Protein AF-A0A8T4AKL2-F1 (afdb_monomer_lite)

Radius of gyration: 21.45 Å; chains: 1; bounding box: 33×32×68 Å

Foldseek 3Di:
DQADDDVPHHDHLQCQQCDPVSHLPDPHHDQKDWDDKDKDKDKDKDWDDPDPFKIKIKIKIWMKMKIWMAGSVRDIDIDIDTGIEWIKIWMWGWPDDDPNDTKIKIKMKTHFPWAQQTFAADPVGGGDGDDRVRTRYPPDIDIDIDMD

Sequence (148 aa):
MGGNRDGSSRVSAQDVLNGPDGSLAGTDGFLVTPLRMTMEMHMFGAMYAVNDKLTLMGMLPYVKLSMDHVTRTGANFTTKAEGVGDVRVGGMYKFYDGDGQRWHANFGLSVPTGDIDTRDTTPMGANSLLPYPMRLGSGTYDIMPGVT

Secondary structure (DSSP, 8-state):
----EETTEE--HHHHHHTTTT-TT-SSS-SEEEEEEEEEEEEEEEEEEEETTEEEEEEEEEEEEEEEEEETTS-EEEEEEEEE--EEEEEEEEEEEETTEEEEEEEEEEE--S-SS-EEEETTEEEEEPPGGG-S--SS-EE--EE-

Structure (mmCIF, N/CA/C/O backbone):
data_AF-A0A8T4AKL2-F1
#
_entry.id   AF-A0A8T4AKL2-F1
#
loop_
_atom_site.group_PDB
_atom_site.id
_atom_site.type_symbol
_atom_site.label_atom_id
_atom_site.label_alt_id
_atom_site.label_comp_id
_atom_site.label_asym_id
_atom_site.label_entity_id
_atom_site.label_seq_id
_atom_site.pdbx_PDB_ins_code
_atom_site.Cartn_x
_atom_site.Cartn_y
_atom_site.Cartn_z
_atom_site.occupancy
_atom_site.B_iso_or_equiv
_atom_site.auth_seq_id
_atom_site.auth_comp_id
_atom_site.auth_asym_id
_atom_site.auth_atom_id
_atom_site.pdbx_PDB_model_num
ATOM 1 N N . MET A 1 1 ? 9.792 -8.319 -4.218 1.00 62.72 1 MET A N 1
ATOM 2 C CA . MET A 1 1 ? 9.045 -9.169 -5.177 1.00 62.72 1 MET A CA 1
ATOM 3 C C . MET A 1 1 ? 9.713 -10.539 -5.286 1.00 62.72 1 MET A C 1
ATOM 5 O O . MET A 1 1 ? 10.917 -10.622 -5.086 1.00 62.72 1 MET A O 1
ATOM 9 N N . GLY A 1 2 ? 8.957 -11.601 -5.586 1.00 70.31 2 GLY A N 1
ATOM 10 C CA . GLY A 1 2 ? 9.458 -12.983 -5.678 1.00 70.31 2 GLY A CA 1
ATOM 11 C C . GLY A 1 2 ? 10.098 -13.377 -7.020 1.00 70.31 2 GLY A C 1
ATOM 12 O O . GLY A 1 2 ? 10.316 -14.570 -7.229 1.00 70.31 2 GLY A O 1
ATOM 13 N N . GLY A 1 3 ? 10.388 -12.407 -7.895 1.00 81.88 3 GLY A N 1
ATOM 14 C CA . GLY A 1 3 ? 10.855 -12.614 -9.274 1.00 81.88 3 GLY A CA 1
ATOM 15 C C . GLY A 1 3 ? 9.729 -12.976 -10.248 1.00 81.88 3 GLY A C 1
ATOM 16 O O . GLY A 1 3 ? 8.608 -13.255 -9.818 1.00 81.88 3 GLY A O 1
ATOM 17 N N . ASN A 1 4 ? 10.039 -12.978 -11.546 1.00 87.06 4 ASN A N 1
ATOM 18 C CA . ASN A 1 4 ? 9.107 -13.408 -12.588 1.00 87.06 4 ASN A CA 1
ATOM 19 C C . ASN A 1 4 ? 8.837 -14.908 -12.485 1.00 87.06 4 ASN A C 1
ATOM 21 O O . ASN A 1 4 ? 9.726 -15.693 -12.128 1.00 87.06 4 ASN A O 1
ATOM 25 N N . ARG A 1 5 ? 7.601 -15.306 -12.785 1.00 88.00 5 ARG A N 1
ATOM 26 C CA . ARG A 1 5 ? 7.167 -16.698 -12.708 1.00 88.00 5 ARG A CA 1
ATOM 27 C C . ARG A 1 5 ? 6.250 -17.064 -13.860 1.00 88.00 5 ARG A C 1
ATOM 29 O O . ARG A 1 5 ? 5.437 -16.242 -14.267 1.00 88.00 5 ARG A O 1
ATOM 36 N N . ASP A 1 6 ? 6.359 -18.315 -14.285 1.00 84.38 6 ASP A N 1
ATOM 37 C CA . ASP A 1 6 ? 5.357 -19.009 -15.088 1.00 84.38 6 ASP A CA 1
ATOM 38 C C . ASP A 1 6 ? 4.820 -20.190 -14.261 1.00 84.38 6 ASP A C 1
ATOM 40 O O . ASP A 1 6 ? 5.567 -21.095 -13.863 1.00 84.38 6 ASP A O 1
ATOM 44 N N . GLY A 1 7 ? 3.546 -20.114 -13.873 1.00 86.06 7 GLY A N 1
ATOM 45 C CA . GLY A 1 7 ? 2.957 -20.988 -12.858 1.00 86.06 7 GLY A CA 1
ATOM 46 C C . GLY A 1 7 ? 3.748 -20.976 -11.540 1.00 86.06 7 GLY A C 1
ATOM 47 O O . GLY A 1 7 ? 3.869 -19.952 -10.863 1.00 86.06 7 GLY A O 1
ATOM 48 N N . SER A 1 8 ? 4.293 -22.133 -11.157 1.00 86.50 8 SER A N 1
ATOM 49 C CA . SER A 1 8 ? 5.134 -22.300 -9.962 1.00 86.50 8 SER A CA 1
ATOM 50 C C . SER A 1 8 ? 6.636 -22.151 -10.232 1.00 86.50 8 SER A C 1
ATOM 52 O O . SER A 1 8 ? 7.430 -22.178 -9.288 1.00 86.50 8 SER A O 1
ATOM 54 N N . SER A 1 9 ? 7.042 -22.019 -11.496 1.00 87.38 9 SER A N 1
ATOM 55 C CA . SER A 1 9 ? 8.445 -21.945 -11.906 1.00 87.38 9 SER A CA 1
ATOM 56 C C . SER A 1 9 ? 8.938 -20.499 -11.932 1.00 87.38 9 SER A C 1
ATOM 58 O O . SER A 1 9 ? 8.183 -19.583 -12.250 1.00 87.38 9 SER A O 1
ATOM 60 N N . ARG A 1 10 ? 10.202 -20.266 -11.558 1.00 85.88 10 ARG A N 1
ATOM 61 C CA . ARG A 1 10 ? 10.844 -18.953 -11.735 1.00 85.88 10 ARG A CA 1
ATOM 62 C C . ARG A 1 10 ? 11.405 -18.864 -13.145 1.00 85.88 10 ARG A C 1
ATOM 64 O O . ARG A 1 10 ? 12.049 -19.807 -13.590 1.00 85.88 10 ARG A O 1
ATOM 71 N N . VAL A 1 11 ? 11.223 -17.714 -13.778 1.00 88.25 11 VAL A N 1
ATOM 72 C CA . VAL A 1 11 ? 11.739 -17.424 -15.120 1.00 88.25 11 VAL A CA 1
ATOM 73 C C . VAL A 1 11 ? 12.615 -16.178 -15.078 1.00 88.25 11 VAL A C 1
ATOM 75 O O . VAL A 1 11 ? 12.405 -15.289 -14.244 1.00 88.25 11 VAL A O 1
ATOM 78 N N . SER A 1 12 ? 13.640 -16.120 -15.927 1.00 86.75 12 SER A N 1
ATOM 79 C CA . SER A 1 12 ? 14.500 -14.940 -15.999 1.00 86.75 12 SER A CA 1
ATOM 80 C C . SER A 1 12 ? 13.804 -13.801 -16.749 1.00 86.75 12 SER A C 1
ATOM 82 O O . SER A 1 12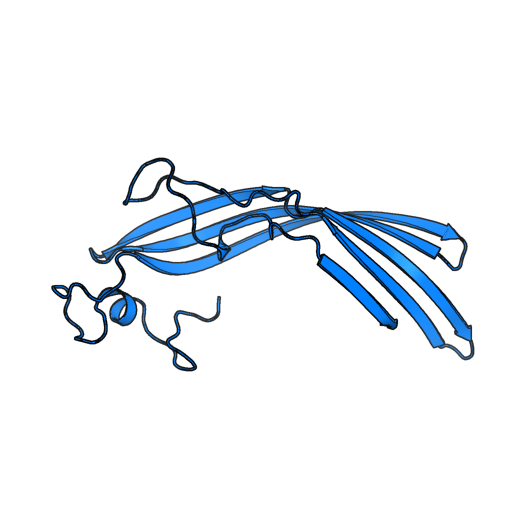 ? 12.841 -14.010 -17.484 1.00 86.75 12 SER A O 1
ATOM 84 N N . ALA A 1 13 ? 14.298 -12.571 -16.587 1.00 86.62 13 ALA A N 1
ATOM 85 C CA . ALA A 1 13 ? 13.831 -11.443 -17.393 1.00 86.62 13 ALA A CA 1
ATOM 86 C C . ALA A 1 13 ? 14.027 -11.704 -18.898 1.00 86.62 13 ALA A C 1
ATOM 88 O O . ALA A 1 13 ? 13.173 -11.333 -19.694 1.00 86.62 13 ALA A O 1
ATOM 89 N N . GLN A 1 14 ? 15.111 -12.389 -19.278 1.00 83.25 14 GLN A N 1
ATOM 90 C CA . GLN A 1 14 ? 15.397 -12.704 -20.674 1.00 83.25 14 GLN A CA 1
ATOM 91 C C . GLN A 1 14 ? 14.385 -13.698 -21.254 1.00 83.25 14 GLN A C 1
ATOM 93 O O . GLN A 1 14 ? 13.917 -13.492 -22.368 1.00 83.25 14 GLN A O 1
ATOM 98 N N . ASP A 1 15 ? 13.996 -14.720 -20.490 1.00 84.62 15 ASP A N 1
ATOM 99 C CA . ASP A 1 15 ? 13.003 -15.709 -20.936 1.00 84.62 15 ASP A CA 1
ATOM 100 C C . ASP A 1 15 ? 11.626 -15.057 -21.133 1.00 84.62 15 ASP A C 1
ATOM 102 O O . ASP A 1 15 ? 10.936 -15.325 -22.113 1.00 84.62 15 ASP A O 1
ATOM 106 N N . VAL A 1 16 ? 11.256 -14.129 -20.241 1.00 85.19 16 VAL A N 1
ATOM 107 C CA . VAL A 1 16 ? 10.009 -13.349 -20.349 1.00 85.19 16 VAL A CA 1
ATOM 108 C C . VAL A 1 16 ? 10.001 -12.461 -21.599 1.00 85.19 16 VAL A C 1
ATOM 110 O O . VAL A 1 16 ? 8.965 -12.322 -22.250 1.00 85.19 16 VAL A O 1
ATOM 113 N N . LEU A 1 17 ? 11.144 -11.857 -21.938 1.00 86.31 17 LEU A N 1
ATOM 114 C CA . LEU A 1 17 ? 11.281 -10.977 -23.103 1.00 86.31 17 LEU A CA 1
ATOM 115 C C . LEU A 1 17 ? 11.359 -11.743 -24.432 1.00 86.31 17 LEU A C 1
ATOM 117 O O . LEU A 1 17 ? 10.872 -11.242 -25.445 1.00 86.31 17 LEU A O 1
ATOM 121 N N . ASN A 1 18 ? 11.982 -12.923 -24.434 1.00 83.06 18 ASN A N 1
ATOM 122 C CA . ASN A 1 18 ? 12.171 -13.743 -25.631 1.00 83.06 18 ASN A CA 1
ATOM 123 C C . ASN A 1 18 ? 10.928 -14.572 -25.977 1.00 83.06 18 ASN A C 1
ATOM 125 O O . ASN A 1 18 ? 10.716 -14.873 -27.142 1.00 83.06 18 ASN A O 1
ATOM 129 N N . GLY A 1 19 ? 10.100 -14.921 -24.990 1.00 74.06 19 GLY A N 1
ATOM 130 C CA . GLY A 1 19 ? 8.956 -15.803 -25.207 1.00 74.06 19 GLY A CA 1
ATOM 131 C C . GLY A 1 19 ? 9.347 -17.287 -25.329 1.00 74.06 19 GLY A C 1
ATOM 132 O O . GLY A 1 19 ? 10.518 -17.645 -25.170 1.00 74.06 19 GLY A O 1
ATOM 133 N N . PRO A 1 20 ? 8.369 -18.180 -25.575 1.00 69.75 20 PRO A N 1
ATOM 134 C CA . PRO A 1 20 ? 8.551 -19.636 -25.487 1.00 69.75 20 PRO A CA 1
ATOM 135 C C . PRO A 1 20 ? 9.521 -20.225 -26.521 1.00 69.75 20 PRO A C 1
ATOM 137 O O . PRO A 1 20 ? 10.075 -21.300 -26.302 1.00 69.75 20 PRO A O 1
ATOM 140 N N . ASP A 1 21 ? 9.714 -19.543 -27.650 1.00 70.75 21 ASP A N 1
ATOM 141 C CA . ASP A 1 21 ? 10.614 -19.943 -28.737 1.00 70.75 21 ASP A CA 1
ATOM 142 C C . ASP A 1 21 ? 12.066 -19.476 -28.513 1.00 70.75 21 ASP A C 1
ATOM 144 O O . ASP A 1 21 ? 12.959 -19.811 -29.295 1.00 70.75 21 ASP A O 1
ATOM 148 N N . GLY A 1 22 ? 12.315 -18.705 -27.446 1.00 65.38 22 GLY A N 1
ATOM 149 C CA . GLY A 1 22 ? 13.628 -18.179 -27.091 1.00 65.38 22 GLY A CA 1
ATOM 150 C C . GLY A 1 22 ? 14.173 -17.140 -28.075 1.00 65.38 22 GLY A C 1
ATOM 151 O O . GLY A 1 22 ? 15.350 -16.780 -27.969 1.00 65.38 22 GLY A O 1
ATOM 152 N N . SER A 1 23 ? 13.363 -16.648 -29.020 1.00 65.06 23 SER A N 1
ATOM 153 C CA . SER A 1 23 ? 13.839 -15.783 -30.095 1.00 65.06 23 SER A CA 1
ATOM 154 C C . SER A 1 23 ? 13.577 -14.301 -29.799 1.00 65.06 23 SER A C 1
ATOM 156 O O . SER A 1 23 ? 12.470 -13.872 -29.499 1.00 65.06 23 SER A O 1
ATOM 158 N N . LEU A 1 24 ? 14.605 -13.458 -29.953 1.00 60.22 24 LEU A N 1
ATOM 159 C CA . LEU A 1 24 ? 14.446 -11.993 -29.870 1.00 60.22 24 LEU A CA 1
ATOM 160 C C . LEU A 1 24 ? 13.543 -11.430 -30.988 1.00 60.22 24 LEU A C 1
ATOM 162 O O . LEU A 1 24 ? 13.083 -10.290 -30.901 1.00 60.22 24 LEU A O 1
ATOM 166 N N . ALA A 1 25 ? 13.331 -12.218 -32.048 1.00 57.66 25 ALA A N 1
ATOM 167 C CA . ALA A 1 25 ? 12.522 -11.891 -33.218 1.00 57.66 25 ALA A CA 1
ATOM 168 C C . ALA A 1 25 ? 11.061 -12.369 -33.103 1.00 57.66 25 ALA A C 1
ATOM 170 O O . ALA A 1 25 ? 10.242 -11.997 -33.945 1.00 57.66 25 ALA A O 1
ATOM 171 N N . GLY A 1 26 ? 10.734 -13.167 -32.083 1.00 59.47 26 GLY A N 1
ATOM 172 C CA . GLY A 1 26 ? 9.407 -13.728 -31.859 1.00 59.47 26 GLY A CA 1
ATOM 173 C C . GLY A 1 26 ? 8.385 -12.656 -31.485 1.00 59.47 26 GLY A C 1
ATOM 174 O O . GLY A 1 26 ? 8.700 -11.642 -30.851 1.00 59.47 26 GLY A O 1
ATOM 175 N N . THR A 1 27 ? 7.135 -12.859 -31.892 1.00 61.88 27 THR A N 1
ATOM 176 C CA . THR A 1 27 ? 5.992 -12.002 -31.525 1.00 61.88 27 THR A CA 1
ATOM 177 C C . THR A 1 27 ? 5.414 -12.324 -30.151 1.00 61.88 27 THR A C 1
ATOM 179 O O . THR A 1 27 ? 4.555 -11.588 -29.673 1.00 61.88 27 THR A O 1
ATOM 182 N N . ASP A 1 28 ? 5.888 -13.399 -29.523 1.00 73.00 28 ASP A N 1
ATOM 183 C CA . ASP A 1 28 ? 5.189 -14.046 -28.410 1.00 73.00 28 ASP A CA 1
ATOM 184 C C . ASP A 1 28 ? 5.770 -13.671 -27.032 1.00 73.00 28 ASP A C 1
ATOM 186 O O . ASP A 1 28 ? 5.176 -13.980 -26.001 1.00 73.00 28 ASP A O 1
ATOM 190 N N . GLY A 1 29 ? 6.920 -12.986 -27.000 1.00 78.75 29 GLY A N 1
ATOM 191 C CA . GLY A 1 29 ? 7.536 -12.447 -25.784 1.00 78.75 29 GLY A CA 1
ATOM 192 C C . GLY A 1 29 ? 6.963 -11.089 -25.360 1.00 78.75 29 GLY A C 1
ATOM 193 O O . GLY A 1 29 ? 6.473 -10.305 -26.179 1.00 78.75 29 GLY A O 1
ATOM 194 N N . PHE A 1 30 ? 7.055 -10.766 -24.067 1.00 85.25 30 PHE A N 1
ATOM 195 C CA . PHE A 1 30 ? 6.591 -9.474 -23.554 1.00 85.25 30 PHE A CA 1
ATOM 196 C C . PHE A 1 30 ? 7.556 -8.341 -23.932 1.00 85.25 30 PHE A C 1
ATOM 198 O O . PHE A 1 30 ? 8.774 -8.499 -23.939 1.00 85.25 30 PHE A O 1
ATOM 205 N N . LEU A 1 31 ? 7.017 -7.148 -24.199 1.00 86.81 31 LEU A N 1
ATOM 206 C CA . LEU A 1 31 ? 7.830 -5.981 -24.575 1.00 86.81 31 LEU A CA 1
ATOM 207 C C . LEU A 1 31 ? 8.621 -5.386 -23.403 1.00 86.81 31 LEU A C 1
ATOM 209 O O . LEU A 1 31 ? 9.652 -4.742 -23.609 1.00 86.81 31 LEU A O 1
ATOM 213 N N . VAL A 1 32 ? 8.120 -5.576 -22.184 1.00 88.75 32 VAL A N 1
ATOM 214 C CA . VAL A 1 32 ? 8.670 -5.033 -20.944 1.00 88.75 32 VAL A CA 1
ATOM 215 C C . VAL A 1 32 ? 8.506 -6.076 -19.850 1.00 88.75 32 VAL A C 1
ATOM 217 O O . VAL A 1 32 ? 7.437 -6.667 -19.714 1.00 88.75 32 VAL A O 1
ATOM 220 N N . THR A 1 33 ? 9.535 -6.241 -19.024 1.00 90.94 33 THR A N 1
ATOM 221 C CA . THR A 1 33 ? 9.454 -7.032 -17.796 1.00 90.94 33 THR A CA 1
ATOM 222 C C . THR A 1 33 ? 9.872 -6.202 -16.582 1.00 90.94 33 THR A C 1
ATOM 224 O O . THR A 1 33 ? 10.849 -5.449 -16.662 1.00 90.94 33 THR A O 1
ATOM 227 N N . PRO A 1 34 ? 9.182 -6.347 -15.435 1.00 92.31 34 PRO A N 1
ATOM 228 C CA . PRO A 1 34 ? 9.655 -5.792 -14.177 1.00 92.31 34 PRO A CA 1
ATOM 229 C C . PRO A 1 34 ? 10.892 -6.560 -13.692 1.00 92.31 34 PRO A C 1
ATOM 231 O O . PRO A 1 34 ? 11.065 -7.746 -13.979 1.00 92.31 34 PRO A O 1
ATOM 234 N N . LEU A 1 35 ? 11.752 -5.876 -12.944 1.00 91.69 35 LEU A N 1
ATOM 235 C CA . LEU A 1 35 ? 12.952 -6.438 -12.323 1.00 91.69 35 LEU A CA 1
ATOM 236 C C . LEU A 1 35 ? 12.828 -6.418 -10.804 1.00 91.69 35 LEU A C 1
ATOM 238 O O . LEU A 1 35 ? 12.923 -7.443 -10.126 1.00 91.69 35 LEU A O 1
ATOM 242 N N . ARG A 1 36 ? 12.614 -5.223 -10.257 1.00 92.44 36 ARG A N 1
ATOM 243 C CA . ARG A 1 36 ? 12.584 -4.983 -8.820 1.00 92.44 36 ARG A CA 1
ATOM 244 C C . ARG A 1 36 ? 11.579 -3.896 -8.511 1.00 92.44 36 ARG A C 1
ATOM 246 O O . ARG A 1 36 ? 11.475 -2.915 -9.233 1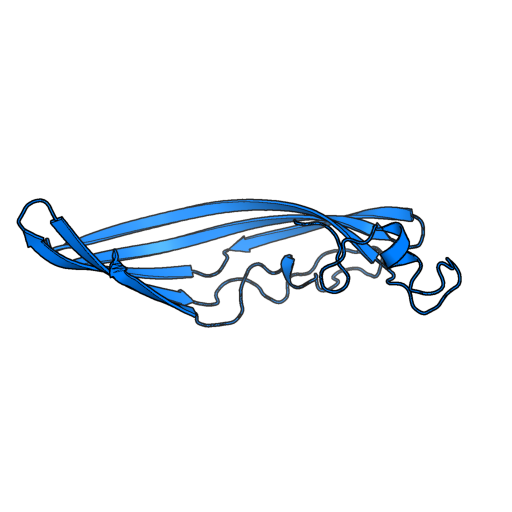.00 92.44 36 ARG A O 1
ATOM 253 N N . MET A 1 37 ? 10.889 -4.076 -7.395 1.00 94.69 37 MET A N 1
ATOM 254 C CA . MET A 1 37 ? 9.930 -3.121 -6.877 1.00 94.69 37 MET A CA 1
ATOM 255 C C . MET A 1 37 ? 10.306 -2.767 -5.442 1.00 94.69 37 MET A C 1
ATOM 257 O O . MET A 1 37 ? 10.454 -3.661 -4.601 1.00 94.69 37 MET A O 1
ATOM 261 N N . THR A 1 38 ? 10.457 -1.472 -5.190 1.00 95.38 38 THR A N 1
ATOM 262 C CA . THR A 1 38 ? 10.651 -0.887 -3.865 1.00 95.38 38 THR A CA 1
ATOM 263 C C . THR A 1 38 ? 9.348 -0.222 -3.450 1.00 95.38 38 THR A C 1
ATOM 265 O O . THR A 1 38 ? 8.777 0.555 -4.216 1.00 95.38 38 THR A O 1
ATOM 268 N N . MET A 1 39 ? 8.882 -0.548 -2.248 1.00 95.94 39 MET A N 1
ATOM 269 C CA . MET A 1 39 ? 7.659 -0.005 -1.666 1.00 95.94 39 MET A CA 1
ATOM 270 C C . MET A 1 39 ? 8.018 0.709 -0.371 1.00 95.94 39 MET A C 1
ATOM 272 O O . MET A 1 39 ? 8.657 0.122 0.502 1.00 95.94 39 MET A O 1
ATOM 276 N N . GLU A 1 40 ? 7.591 1.954 -0.249 1.00 97.19 40 GLU A N 1
ATOM 277 C CA . GLU A 1 40 ? 7.698 2.756 0.962 1.00 97.19 40 GLU A CA 1
ATOM 278 C C . GLU A 1 40 ? 6.290 3.202 1.354 1.00 97.19 40 GLU A C 1
ATOM 280 O O . GLU A 1 40 ? 5.502 3.620 0.508 1.00 97.19 40 GLU A O 1
ATOM 285 N N . MET A 1 41 ? 5.945 3.072 2.632 1.00 96.12 41 MET A N 1
ATOM 286 C CA . MET A 1 41 ? 4.622 3.431 3.133 1.00 96.12 41 MET A CA 1
ATOM 287 C C . MET A 1 41 ? 4.764 4.187 4.448 1.00 96.12 41 MET A C 1
ATOM 289 O O . MET A 1 41 ? 5.294 3.658 5.425 1.00 96.12 41 MET A O 1
ATOM 293 N N . HIS A 1 42 ? 4.250 5.412 4.484 1.00 97.38 42 HIS A N 1
ATOM 294 C CA . HIS A 1 42 ? 4.058 6.165 5.714 1.00 97.38 42 HIS A CA 1
ATOM 295 C C . HIS A 1 42 ? 2.629 5.946 6.202 1.00 97.38 42 HIS A C 1
ATOM 297 O O . HIS A 1 42 ? 1.669 6.338 5.544 1.00 97.38 42 HIS A O 1
ATOM 303 N N . MET A 1 43 ? 2.488 5.295 7.352 1.00 96.75 43 MET A N 1
ATOM 304 C CA . MET A 1 43 ? 1.192 5.037 7.972 1.00 96.75 43 MET A CA 1
ATOM 305 C C . MET A 1 43 ? 0.897 6.107 9.018 1.00 96.75 43 MET A C 1
ATOM 307 O O . MET A 1 43 ? 1.513 6.115 10.083 1.00 96.75 43 MET A O 1
ATOM 311 N N . PHE A 1 44 ? -0.067 6.983 8.741 1.00 97.62 44 PHE A N 1
ATOM 312 C CA . PHE A 1 44 ? -0.593 7.917 9.732 1.00 97.62 44 PHE A CA 1
ATOM 313 C C . PHE A 1 44 ? -1.798 7.281 10.408 1.00 97.62 44 PHE A C 1
ATOM 315 O O . PHE A 1 44 ? -2.743 6.878 9.736 1.00 97.62 44 PHE A O 1
ATOM 322 N N . GLY A 1 45 ? -1.764 7.154 11.730 1.00 96.81 45 GLY A N 1
ATOM 323 C CA . GLY A 1 45 ? -2.814 6.481 12.483 1.00 96.81 45 GLY A CA 1
ATOM 324 C C . GLY A 1 45 ? -3.252 7.285 13.693 1.00 96.81 45 GLY A C 1
ATOM 325 O O . GLY A 1 45 ? -2.431 7.917 14.356 1.00 96.81 45 GLY A O 1
ATOM 326 N N . ALA A 1 46 ? -4.543 7.220 13.995 1.00 97.25 46 ALA A N 1
ATOM 327 C CA . ALA A 1 46 ? -5.115 7.709 15.237 1.00 97.25 46 ALA A CA 1
ATOM 328 C C . ALA A 1 46 ? -5.979 6.611 15.858 1.00 97.25 46 ALA A C 1
ATOM 330 O O . ALA A 1 46 ? -6.703 5.900 15.158 1.00 97.25 46 ALA A O 1
ATOM 331 N N . MET A 1 47 ? -5.895 6.486 17.178 1.00 96.75 47 MET A N 1
ATOM 332 C CA . MET A 1 47 ? -6.720 5.572 17.959 1.00 96.75 47 MET A CA 1
ATOM 333 C C . MET A 1 47 ? -7.401 6.346 19.077 1.00 96.75 47 MET A C 1
ATOM 335 O O . MET A 1 47 ? -6.794 7.226 19.688 1.00 96.75 47 MET A O 1
ATOM 339 N N . TYR A 1 48 ? -8.658 6.012 19.346 1.00 97.19 48 TYR A N 1
ATOM 340 C CA . TYR A 1 48 ? -9.439 6.633 20.404 1.00 97.19 48 TYR A CA 1
ATOM 341 C C . TYR A 1 48 ? -10.229 5.577 21.172 1.00 97.19 48 TYR A C 1
ATOM 343 O O . TYR A 1 48 ? -11.107 4.915 20.616 1.00 97.19 48 TYR A O 1
ATOM 351 N N . ALA A 1 49 ? -9.906 5.416 22.455 1.00 96.81 49 ALA A N 1
ATOM 352 C CA . ALA A 1 49 ? -10.653 4.561 23.367 1.00 96.81 49 ALA A CA 1
ATOM 353 C C . ALA A 1 49 ? -11.916 5.300 23.818 1.00 96.81 49 ALA A C 1
ATOM 355 O O . ALA A 1 49 ? -11.851 6.242 24.606 1.00 96.81 49 ALA A O 1
ATOM 356 N N . VAL A 1 50 ? -13.066 4.877 23.298 1.00 95.56 50 VAL A N 1
ATOM 357 C CA . VAL A 1 50 ? -14.371 5.439 23.671 1.00 95.56 50 VAL A CA 1
ATOM 358 C C . VAL A 1 50 ? -14.731 5.018 25.099 1.00 95.56 50 VAL A C 1
ATOM 360 O O . VAL A 1 50 ? -15.341 5.782 25.841 1.00 95.56 50 VAL A O 1
ATOM 363 N N . ASN A 1 51 ? -14.361 3.792 25.480 1.00 94.50 51 ASN A N 1
ATOM 364 C CA . ASN A 1 51 ? -14.475 3.241 26.831 1.00 94.50 51 ASN A CA 1
ATOM 365 C C . ASN A 1 51 ? -13.508 2.050 27.004 1.00 94.50 51 ASN A C 1
ATOM 367 O O . ASN A 1 51 ? -12.815 1.673 26.061 1.00 94.50 51 ASN A O 1
ATOM 371 N N . ASP A 1 52 ? -13.517 1.401 28.173 1.00 92.50 52 ASP A N 1
ATOM 372 C CA . ASP A 1 52 ? -12.634 0.261 28.497 1.00 92.50 52 ASP A CA 1
ATOM 373 C C . ASP A 1 52 ? -12.836 -0.992 27.626 1.00 92.50 52 ASP A C 1
ATOM 375 O O . ASP A 1 52 ? -12.082 -1.964 27.748 1.00 92.50 52 ASP A O 1
ATOM 379 N N . LYS A 1 53 ? -13.876 -1.011 26.787 1.00 94.56 53 LYS A N 1
ATOM 380 C CA . LYS A 1 53 ? -14.219 -2.129 25.905 1.00 94.56 53 LYS A CA 1
ATOM 381 C C . LYS A 1 53 ? -14.111 -1.790 24.426 1.00 94.56 53 LYS A C 1
ATOM 383 O O . LYS A 1 53 ? -14.005 -2.722 23.645 1.00 94.56 53 LYS A O 1
ATOM 388 N N . LEU A 1 54 ? -14.162 -0.523 24.024 1.00 96.00 54 LEU A N 1
ATOM 389 C CA . LEU A 1 54 ? -14.242 -0.121 22.623 1.00 96.00 54 LEU A CA 1
ATOM 390 C C . LEU A 1 54 ? -13.180 0.922 22.283 1.00 96.00 54 LEU A C 1
ATOM 392 O O . LEU A 1 54 ? -13.220 2.052 22.775 1.00 96.00 54 LEU A O 1
ATOM 396 N N . THR A 1 55 ? -12.311 0.560 21.345 1.00 97.00 55 THR A N 1
ATOM 397 C CA . THR A 1 55 ? -11.324 1.453 20.736 1.00 97.00 55 THR A CA 1
ATOM 398 C C . THR A 1 55 ? -11.636 1.614 19.260 1.00 97.00 55 THR A C 1
ATOM 400 O O . THR A 1 55 ? -11.814 0.624 18.559 1.00 97.00 55 THR A O 1
ATOM 403 N N . LEU A 1 56 ? -11.690 2.850 18.779 1.00 97.19 56 LEU A N 1
ATOM 404 C CA . LEU A 1 56 ? -11.806 3.177 17.361 1.00 97.19 56 LEU A CA 1
ATOM 405 C C . LEU A 1 56 ? -10.429 3.502 16.787 1.00 97.19 56 LEU A C 1
ATOM 407 O O . LEU A 1 56 ? -9.562 4.023 17.489 1.00 97.19 56 LEU A O 1
ATOM 411 N N . MET A 1 57 ? -10.237 3.211 15.508 1.00 97.12 57 MET A N 1
ATOM 412 C CA . MET A 1 57 ? -8.983 3.405 14.791 1.00 97.12 57 MET A CA 1
ATOM 413 C C . MET A 1 57 ? -9.239 3.960 13.391 1.00 97.12 57 MET A C 1
ATOM 415 O O . MET A 1 57 ? -10.125 3.498 12.672 1.00 97.12 57 MET A O 1
ATOM 419 N N . GLY A 1 58 ? -8.436 4.946 13.006 1.00 97.38 58 GLY A N 1
ATOM 420 C CA . GLY A 1 58 ? -8.365 5.481 11.651 1.00 97.38 58 GLY A CA 1
ATOM 421 C C . GLY A 1 58 ? -6.920 5.455 11.174 1.00 97.38 58 GLY A C 1
ATOM 422 O O . GLY A 1 58 ? -6.018 5.847 11.913 1.00 97.38 58 GLY A O 1
ATOM 423 N N . MET A 1 59 ? -6.694 4.970 9.958 1.00 97.44 59 MET A N 1
ATOM 424 C CA . MET A 1 59 ? -5.377 4.844 9.349 1.00 97.44 59 MET A CA 1
ATOM 425 C C . MET A 1 59 ? -5.397 5.392 7.924 1.00 97.44 59 MET A C 1
ATOM 427 O O . MET A 1 59 ? -6.223 4.998 7.102 1.00 97.44 59 MET A O 1
ATOM 431 N N . LEU A 1 60 ? -4.442 6.265 7.637 1.00 97.00 60 LEU A N 1
ATOM 432 C CA . LEU A 1 60 ? -4.224 6.908 6.353 1.00 97.00 60 LEU A CA 1
ATOM 433 C C . LEU A 1 60 ? -2.823 6.528 5.840 1.00 97.00 60 LEU A C 1
ATOM 435 O O . LEU A 1 60 ? -1.825 7.042 6.356 1.00 97.00 60 LEU A O 1
ATOM 439 N N . PRO A 1 61 ? -2.718 5.612 4.864 1.00 97.06 61 PRO A N 1
ATOM 440 C CA . PRO A 1 61 ? -1.448 5.288 4.226 1.00 97.06 61 PRO A CA 1
ATOM 441 C C . PRO A 1 61 ? -1.068 6.345 3.182 1.00 97.06 61 PRO A C 1
ATOM 443 O O . PRO A 1 61 ? -1.873 6.683 2.319 1.00 97.06 61 PRO A O 1
ATOM 446 N N . TYR A 1 62 ? 0.185 6.793 3.194 1.00 96.69 62 TYR A N 1
ATOM 447 C CA . TYR A 1 62 ? 0.830 7.443 2.054 1.00 96.69 62 TYR A CA 1
ATOM 448 C C . TYR A 1 62 ? 1.873 6.488 1.472 1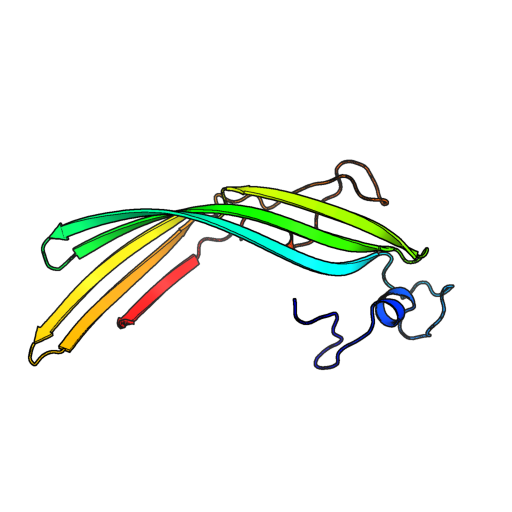.00 96.69 62 TYR A C 1
ATOM 450 O O . TYR A 1 62 ? 2.821 6.108 2.160 1.00 96.69 62 TYR A O 1
ATOM 458 N N . VAL A 1 63 ? 1.679 6.065 0.229 1.00 96.88 63 VAL A N 1
ATOM 459 C CA . VAL A 1 63 ? 2.444 5.004 -0.431 1.00 96.88 63 VAL A CA 1
ATOM 460 C C . VAL A 1 63 ? 3.327 5.614 -1.513 1.00 96.88 63 VAL A C 1
ATOM 462 O O . VAL A 1 63 ? 2.876 6.476 -2.260 1.00 96.88 63 VAL A O 1
ATOM 465 N N . LYS A 1 64 ? 4.571 5.146 -1.617 1.00 96.56 64 LYS A N 1
ATOM 466 C CA . LYS A 1 64 ? 5.492 5.415 -2.725 1.00 96.56 64 LYS A CA 1
ATOM 467 C C . LYS A 1 64 ? 5.982 4.091 -3.295 1.00 96.56 64 LYS A C 1
ATOM 469 O O . LYS A 1 64 ? 6.506 3.239 -2.574 1.00 96.56 64 LYS A O 1
ATOM 474 N N . LEU A 1 65 ? 5.830 3.924 -4.596 1.00 96.44 65 LEU A N 1
ATOM 475 C CA . LEU A 1 65 ? 6.195 2.734 -5.346 1.00 96.44 65 LEU A CA 1
ATOM 476 C C . LEU A 1 65 ? 7.218 3.132 -6.405 1.00 96.44 65 LEU A C 1
ATOM 478 O O . LEU A 1 65 ? 7.045 4.119 -7.118 1.00 96.44 65 LEU A O 1
ATOM 482 N N . SER A 1 66 ? 8.287 2.353 -6.517 1.00 96.19 66 SER A N 1
ATOM 483 C CA . SER A 1 66 ? 9.302 2.511 -7.557 1.00 96.19 66 SER A CA 1
ATOM 484 C C . SER A 1 66 ? 9.597 1.145 -8.150 1.00 96.19 66 SER A C 1
ATOM 486 O O . SER A 1 66 ? 9.995 0.234 -7.419 1.00 96.19 66 SER A O 1
ATOM 488 N N . MET A 1 67 ? 9.413 0.997 -9.460 1.00 96.00 67 MET A N 1
ATOM 489 C CA . MET A 1 67 ? 9.628 -0.271 -10.156 1.00 96.00 67 MET A CA 1
ATOM 490 C C . MET A 1 67 ? 10.607 -0.111 -11.312 1.00 96.00 67 MET A C 1
ATOM 492 O O . MET A 1 67 ? 10.385 0.674 -12.233 1.00 96.00 67 MET A O 1
ATOM 496 N N . ASP A 1 68 ? 11.684 -0.886 -11.243 1.00 94.94 68 ASP A N 1
ATOM 497 C CA . ASP A 1 68 ? 12.703 -0.989 -12.279 1.00 94.94 68 ASP A CA 1
ATOM 498 C C . ASP A 1 68 ? 12.238 -2.001 -13.334 1.00 94.94 68 ASP A C 1
ATOM 500 O O . ASP A 1 68 ? 11.758 -3.086 -12.992 1.00 94.94 68 ASP A O 1
ATOM 504 N N . HIS A 1 69 ? 12.404 -1.653 -14.605 1.00 93.44 69 HIS A N 1
ATOM 505 C CA . HIS A 1 69 ? 11.993 -2.441 -15.760 1.00 93.44 69 HIS A CA 1
ATOM 506 C C . HIS A 1 69 ? 13.125 -2.563 -16.768 1.00 93.44 69 HIS A C 1
ATOM 508 O O . HIS A 1 69 ? 13.966 -1.670 -16.884 1.00 93.44 69 HIS A O 1
ATOM 514 N N . VAL A 1 70 ? 13.069 -3.627 -17.563 1.00 92.00 70 VAL A N 1
ATOM 515 C CA . VAL A 1 70 ? 13.868 -3.771 -18.778 1.00 92.00 70 VAL A CA 1
ATOM 516 C C . VAL A 1 70 ? 12.948 -4.044 -19.963 1.00 92.00 70 VAL A C 1
ATOM 518 O O . VAL A 1 70 ? 11.988 -4.814 -19.879 1.00 92.00 70 VAL A O 1
ATOM 521 N N . THR A 1 71 ? 13.212 -3.348 -21.060 1.00 89.56 71 THR A N 1
ATOM 522 C CA . THR A 1 71 ? 12.525 -3.527 -22.343 1.00 89.56 71 THR A CA 1
ATOM 523 C C . THR A 1 71 ? 13.168 -4.658 -23.141 1.00 89.56 71 THR A C 1
ATOM 525 O O . THR A 1 71 ? 14.332 -5.001 -22.929 1.00 89.56 71 THR A O 1
ATOM 528 N N . ARG A 1 72 ? 12.459 -5.180 -24.142 1.00 84.00 72 ARG A N 1
ATOM 529 C CA . ARG A 1 72 ? 13.001 -6.189 -25.065 1.00 84.00 72 ARG A CA 1
ATOM 530 C C . ARG A 1 72 ? 14.260 -5.730 -25.812 1.00 84.00 72 ARG A C 1
ATOM 532 O O . ARG A 1 72 ? 15.100 -6.550 -26.158 1.00 84.00 72 ARG A O 1
ATOM 539 N N . THR A 1 73 ? 14.428 -4.425 -26.025 1.00 84.81 73 THR A N 1
ATOM 540 C CA . THR A 1 73 ? 15.635 -3.846 -26.642 1.00 84.81 73 THR A CA 1
ATOM 541 C C . THR A 1 73 ? 16.799 -3.683 -25.657 1.00 84.81 73 THR A C 1
ATOM 543 O O . THR A 1 73 ? 17.820 -3.103 -26.016 1.00 84.81 73 THR A O 1
ATOM 546 N N . GLY A 1 74 ? 16.653 -4.140 -24.409 1.00 85.06 74 GLY A N 1
ATOM 547 C CA . GLY A 1 74 ? 17.667 -4.041 -23.357 1.00 85.06 74 GLY A CA 1
ATOM 548 C C . GLY A 1 74 ? 17.732 -2.681 -22.657 1.00 85.06 74 GLY A C 1
ATOM 549 O O . GLY A 1 74 ? 18.596 -2.471 -21.809 1.00 85.06 74 GLY A O 1
ATOM 550 N N . ALA A 1 75 ? 16.831 -1.745 -22.976 1.00 89.75 75 ALA A N 1
ATOM 551 C CA . ALA A 1 75 ? 16.783 -0.450 -22.303 1.00 89.75 75 ALA A CA 1
ATOM 552 C C . ALA A 1 75 ? 16.124 -0.588 -20.926 1.00 89.75 75 ALA A C 1
ATOM 554 O O . ALA A 1 75 ? 15.022 -1.137 -20.822 1.00 89.75 75 ALA A O 1
ATOM 555 N N . ASN A 1 76 ? 16.785 -0.059 -19.896 1.00 92.88 76 ASN A N 1
ATOM 556 C CA . ASN A 1 76 ? 16.261 -0.001 -18.536 1.00 92.88 76 ASN A CA 1
ATOM 557 C C . ASN A 1 76 ? 15.513 1.310 -18.299 1.00 92.88 76 ASN A C 1
ATOM 559 O O . ASN A 1 76 ? 15.951 2.369 -18.748 1.00 92.88 76 ASN A O 1
ATOM 563 N N . PHE A 1 77 ? 14.416 1.244 -17.553 1.00 93.94 77 PHE A N 1
ATOM 564 C CA . PHE A 1 77 ? 13.690 2.425 -17.097 1.00 93.94 77 PHE A CA 1
ATOM 565 C C . PHE A 1 77 ? 13.009 2.158 -15.756 1.00 93.94 77 PHE A C 1
ATOM 567 O O . PHE A 1 77 ? 12.763 1.010 -15.388 1.00 93.94 77 PHE A O 1
ATOM 574 N N . THR A 1 78 ? 12.687 3.225 -15.032 1.00 94.69 78 THR A N 1
ATOM 575 C CA . THR A 1 78 ? 12.022 3.143 -13.729 1.00 94.69 78 THR A CA 1
ATOM 576 C C . THR A 1 78 ? 10.729 3.934 -13.786 1.00 94.69 78 THR A C 1
ATOM 578 O O . THR A 1 78 ? 10.734 5.078 -14.231 1.00 94.69 78 THR A O 1
ATOM 581 N N . THR A 1 79 ? 9.642 3.338 -13.306 1.00 94.94 79 THR A N 1
ATOM 582 C CA . THR A 1 79 ? 8.357 4.024 -13.122 1.00 94.94 79 THR A CA 1
ATOM 583 C C . THR A 1 79 ? 8.119 4.292 -11.651 1.00 94.94 79 THR A C 1
ATOM 585 O O . THR A 1 79 ? 8.476 3.454 -10.810 1.00 94.94 79 THR A O 1
ATOM 588 N N . LYS A 1 80 ? 7.472 5.411 -11.337 1.00 95.19 80 LYS A N 1
ATOM 589 C CA . LYS A 1 80 ? 7.158 5.801 -9.963 1.00 95.19 80 LYS A CA 1
ATOM 590 C C . LYS A 1 80 ? 5.676 6.112 -9.802 1.00 95.19 80 LYS A C 1
ATOM 592 O O . LYS A 1 80 ? 5.031 6.610 -10.714 1.00 95.19 80 LYS A O 1
ATOM 597 N N . ALA A 1 81 ? 5.160 5.817 -8.620 1.00 95.50 81 ALA A N 1
ATOM 598 C CA . ALA A 1 81 ? 3.807 6.154 -8.212 1.00 95.50 81 ALA A CA 1
ATOM 599 C C . ALA A 1 81 ? 3.822 6.573 -6.748 1.00 95.50 81 ALA A C 1
ATOM 601 O O . ALA A 1 81 ? 4.418 5.880 -5.925 1.00 95.50 81 ALA A O 1
ATOM 602 N N . GLU A 1 82 ? 3.174 7.681 -6.409 1.00 95.94 82 GLU A N 1
ATOM 603 C CA . GLU A 1 82 ? 3.056 8.115 -5.022 1.00 95.94 82 GLU A CA 1
ATOM 604 C C . GLU A 1 82 ? 1.725 8.796 -4.740 1.00 95.94 82 GLU A C 1
ATOM 606 O O . GLU A 1 82 ? 1.163 9.477 -5.596 1.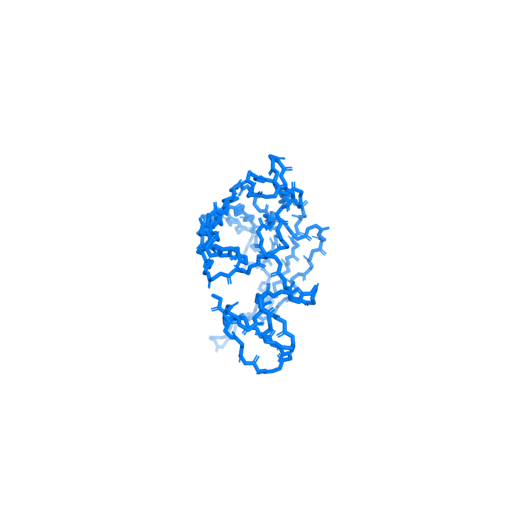00 95.94 82 GLU A O 1
ATOM 611 N N . GLY A 1 83 ? 1.224 8.612 -3.524 1.00 95.69 83 GLY A N 1
ATOM 612 C CA . GLY A 1 83 ? -0.013 9.239 -3.093 1.00 95.69 83 GLY A CA 1
ATOM 613 C C . GLY A 1 83 ? -0.653 8.539 -1.908 1.00 95.69 83 GLY A C 1
ATOM 614 O O . GLY A 1 83 ? -0.083 7.647 -1.279 1.00 95.69 83 GLY A O 1
ATOM 615 N N . VAL A 1 84 ? -1.862 8.983 -1.588 1.00 95.69 84 VAL A N 1
ATOM 616 C CA . VAL A 1 84 ? -2.674 8.384 -0.531 1.00 95.69 84 VAL A CA 1
ATOM 617 C C . VAL A 1 84 ? -3.210 7.042 -1.029 1.00 95.69 84 VAL A C 1
ATOM 619 O O . VAL A 1 84 ? -3.705 6.954 -2.150 1.00 95.69 84 VAL A O 1
ATOM 622 N N . GLY A 1 85 ? -3.073 6.000 -0.213 1.00 95.94 85 GLY A N 1
ATOM 623 C CA . GLY A 1 85 ? -3.665 4.692 -0.488 1.00 95.94 85 GLY A CA 1
ATOM 624 C C . GLY A 1 85 ? -5.087 4.579 0.061 1.00 95.94 85 GLY A C 1
ATOM 625 O O . GLY A 1 85 ? -5.753 5.573 0.354 1.00 95.94 85 GLY A O 1
ATOM 626 N N . ASP A 1 86 ? -5.545 3.350 0.260 1.00 96.25 86 ASP A N 1
ATOM 627 C CA . ASP A 1 86 ? -6.875 3.110 0.820 1.00 96.25 86 ASP A CA 1
ATOM 628 C C . ASP A 1 86 ? -6.929 3.440 2.316 1.00 96.25 86 ASP A C 1
ATOM 630 O O . ASP A 1 86 ? -6.167 2.905 3.132 1.00 96.25 86 ASP A O 1
ATOM 634 N N . VAL A 1 87 ? -7.845 4.336 2.682 1.00 96.75 87 VAL A N 1
ATOM 635 C CA . VAL A 1 87 ? -8.108 4.708 4.074 1.00 96.75 87 VAL A CA 1
ATOM 636 C C . VAL A 1 87 ? -8.710 3.514 4.797 1.00 96.75 87 VAL A C 1
ATOM 638 O O . VAL A 1 87 ? -9.687 2.925 4.340 1.00 96.75 87 VAL A O 1
ATOM 641 N N . ARG A 1 88 ? -8.176 3.189 5.974 1.00 96.50 88 ARG A N 1
ATOM 642 C CA . ARG A 1 88 ? -8.720 2.122 6.816 1.00 96.50 88 ARG A CA 1
ATOM 643 C C . ARG A 1 88 ? -9.335 2.710 8.068 1.00 96.50 88 ARG A C 1
ATOM 645 O O . ARG A 1 88 ? -8.676 3.434 8.812 1.00 96.50 88 ARG A O 1
ATOM 652 N N . VAL A 1 89 ? -10.582 2.356 8.326 1.00 97.00 89 VAL A N 1
ATOM 653 C CA . VAL A 1 89 ? -11.294 2.697 9.558 1.00 97.00 89 VAL A CA 1
ATOM 654 C C . VAL A 1 89 ? -11.739 1.420 10.239 1.00 97.00 89 VAL A C 1
ATOM 656 O O . VAL A 1 89 ? -12.045 0.430 9.581 1.00 97.00 89 VAL A O 1
ATOM 659 N N . GLY A 1 90 ? -11.766 1.406 11.560 1.00 96.25 90 GLY A N 1
ATOM 660 C CA . GLY A 1 90 ? -12.156 0.210 12.284 1.00 96.25 90 GLY A CA 1
ATOM 661 C C . GLY A 1 90 ? -12.213 0.419 13.777 1.00 96.25 90 GLY A C 1
ATOM 662 O O . GLY A 1 90 ? -12.137 1.540 14.282 1.00 96.25 90 GLY A O 1
ATOM 663 N N . GLY A 1 91 ? -12.324 -0.687 14.487 1.00 95.88 91 GLY A N 1
ATOM 664 C CA . GLY A 1 91 ? -12.279 -0.709 15.925 1.00 95.88 91 GLY A CA 1
ATOM 665 C C . GLY A 1 91 ? -11.974 -2.087 16.475 1.00 95.88 91 GLY A C 1
ATOM 666 O O . GLY A 1 91 ? -12.000 -3.105 15.781 1.00 95.88 91 GLY A O 1
ATOM 667 N N . MET A 1 92 ? -11.679 -2.076 17.762 1.00 96.50 92 MET A N 1
ATOM 668 C CA . MET A 1 92 ? -11.387 -3.239 18.572 1.00 96.50 92 MET A CA 1
ATOM 669 C C . MET A 1 92 ? -12.356 -3.245 19.751 1.00 96.50 92 MET A C 1
ATOM 671 O O . MET A 1 92 ? -12.471 -2.252 20.473 1.00 96.50 92 MET A O 1
ATOM 675 N N . TYR A 1 93 ? -13.053 -4.362 19.936 1.00 96.19 93 TYR A N 1
ATOM 676 C CA . TYR A 1 93 ? -13.995 -4.585 21.022 1.00 96.19 93 TYR A CA 1
ATOM 677 C C . TYR A 1 93 ? -13.492 -5.684 21.959 1.00 96.19 93 TYR A C 1
ATOM 679 O O . TYR A 1 93 ?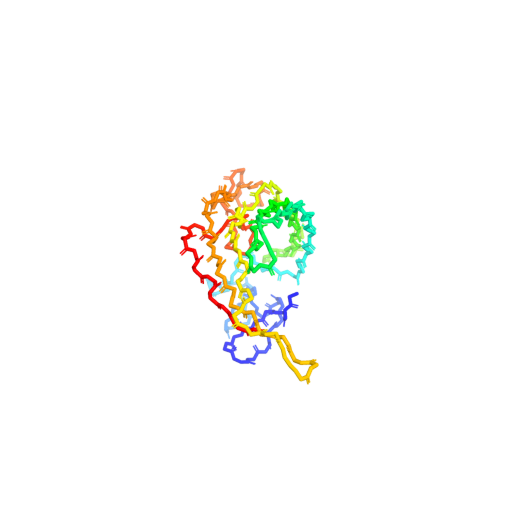 -13.415 -6.849 21.573 1.00 96.19 93 TYR A O 1
ATOM 687 N N . LYS A 1 94 ? -13.176 -5.332 23.204 1.00 96.12 94 LYS A N 1
ATOM 688 C CA . LYS A 1 94 ? -12.807 -6.284 24.254 1.00 96.12 94 LYS A CA 1
ATOM 689 C C . LYS A 1 94 ? -14.065 -6.956 24.799 1.00 96.12 94 LYS A C 1
ATOM 691 O O . LYS A 1 94 ? -14.863 -6.318 25.492 1.00 96.12 94 LYS A O 1
ATOM 696 N N . PHE A 1 95 ? -14.225 -8.245 24.513 1.00 94.75 95 PHE A N 1
ATOM 697 C CA . PHE A 1 95 ? -15.382 -9.024 24.967 1.00 94.75 95 PHE A CA 1
ATOM 698 C C . PHE A 1 95 ? -15.071 -9.946 26.151 1.00 94.75 95 PHE A C 1
ATOM 700 O O . PHE A 1 95 ? -15.999 -10.366 26.839 1.00 94.75 95 PHE A O 1
ATOM 707 N N . TYR A 1 96 ? -13.793 -10.217 26.432 1.00 93.31 96 TYR A N 1
ATOM 708 C CA . TYR A 1 96 ? -13.369 -10.971 27.611 1.00 93.31 96 TYR A CA 1
ATOM 709 C C . TYR A 1 96 ? -12.092 -10.383 28.218 1.00 93.31 96 TYR A C 1
ATOM 711 O O . TYR A 1 96 ? -11.164 -10.014 27.497 1.00 93.31 96 TYR A O 1
ATOM 719 N N . ASP A 1 97 ? -12.058 -10.318 29.546 1.00 93.06 97 ASP A N 1
ATOM 720 C CA . ASP A 1 97 ? -10.917 -9.886 30.357 1.00 93.06 97 ASP A CA 1
ATOM 721 C C . ASP A 1 97 ? -10.981 -10.653 31.690 1.00 93.06 97 ASP A C 1
ATOM 723 O O . ASP A 1 97 ? -11.859 -10.383 32.513 1.00 93.06 97 ASP A O 1
ATOM 727 N N . GLY A 1 98 ? -10.138 -11.675 31.863 1.00 90.44 98 GLY A N 1
ATOM 728 C CA . GLY A 1 98 ? -10.194 -12.596 33.007 1.00 90.44 98 GLY A CA 1
ATOM 729 C C . GLY A 1 98 ? -9.059 -13.623 32.998 1.00 90.44 98 GLY A C 1
ATOM 730 O O . GLY A 1 98 ? -8.523 -13.938 31.942 1.00 90.44 98 GLY A O 1
ATOM 731 N N . ASP A 1 99 ? -8.640 -14.107 34.171 1.00 90.12 99 ASP A N 1
ATOM 732 C CA . ASP A 1 99 ? -7.591 -15.136 34.336 1.00 90.12 99 ASP A CA 1
ATOM 733 C C . ASP A 1 99 ? -6.270 -14.851 33.583 1.00 90.12 99 ASP A C 1
ATOM 735 O O . ASP A 1 99 ? -5.578 -15.754 33.114 1.00 90.12 99 ASP A O 1
ATOM 739 N N . GLY A 1 100 ? -5.914 -13.567 33.445 1.00 89.38 100 GLY A N 1
ATOM 740 C CA . GLY A 1 100 ? -4.733 -13.125 32.692 1.00 89.38 100 GLY A CA 1
ATOM 741 C C . GLY A 1 100 ? -4.889 -13.175 31.165 1.00 89.38 100 GLY A C 1
ATOM 742 O O . GLY A 1 100 ? -3.934 -12.875 30.450 1.00 89.38 100 GLY A O 1
ATOM 743 N N . GLN A 1 101 ? -6.075 -13.511 30.658 1.00 91.56 101 GLN A N 1
ATOM 744 C CA . GLN A 1 101 ? -6.417 -13.540 29.239 1.00 91.56 101 GLN A CA 1
ATOM 745 C C . GLN A 1 101 ? -7.291 -12.344 28.857 1.00 91.56 101 GLN A C 1
ATOM 747 O O . GLN A 1 101 ? -8.195 -11.939 29.591 1.00 91.56 101 GLN A O 1
ATOM 752 N N . ARG A 1 102 ? -7.052 -11.801 27.663 1.00 92.94 102 ARG A N 1
ATOM 753 C CA . ARG A 1 102 ? -7.889 -10.762 27.060 1.00 92.94 102 ARG A CA 1
ATOM 754 C C . ARG A 1 102 ? -8.196 -11.138 25.634 1.00 92.94 102 ARG A C 1
ATOM 756 O O . ARG A 1 102 ? -7.273 -11.409 24.877 1.00 92.94 102 ARG A O 1
ATOM 763 N N . TRP A 1 103 ? -9.472 -11.081 25.287 1.00 95.44 103 TRP A N 1
ATOM 764 C CA . TRP A 1 103 ? -9.929 -11.367 23.939 1.00 95.44 103 TRP A CA 1
ATOM 765 C C . TRP A 1 103 ? -10.574 -10.131 23.332 1.00 95.44 103 TRP A C 1
ATOM 767 O O . TRP A 1 103 ? -11.420 -9.474 23.957 1.00 95.44 103 TRP A O 1
ATOM 777 N N . HIS A 1 104 ? -10.189 -9.846 22.095 1.00 95.75 104 HIS A N 1
ATOM 778 C CA . HIS A 1 104 ? -10.668 -8.711 21.332 1.00 95.75 104 HIS A CA 1
ATOM 779 C C . HIS A 1 104 ? -11.239 -9.163 19.993 1.00 95.75 104 HIS A C 1
ATOM 781 O O . HIS A 1 104 ? -10.633 -9.950 19.269 1.00 95.75 104 HIS A O 1
ATOM 787 N N . ALA A 1 105 ? -12.406 -8.631 19.648 1.00 96.19 105 ALA A N 1
ATOM 788 C CA . ALA A 1 105 ? -12.964 -8.703 18.311 1.00 96.19 105 ALA A CA 1
ATOM 789 C C . ALA A 1 105 ? -12.551 -7.441 17.548 1.00 96.19 105 ALA A C 1
ATOM 791 O O . ALA A 1 105 ? -12.804 -6.326 17.998 1.00 96.19 105 ALA A O 1
ATOM 792 N N . ASN A 1 106 ? -11.925 -7.614 16.395 1.00 95.50 106 ASN A N 1
ATOM 793 C CA . ASN A 1 106 ? -11.514 -6.543 15.503 1.00 95.50 106 ASN A CA 1
ATOM 794 C C . ASN A 1 106 ? -12.497 -6.459 14.338 1.00 95.50 106 ASN A C 1
ATOM 796 O O . ASN A 1 106 ? -12.872 -7.477 13.751 1.00 95.50 106 ASN A O 1
ATOM 800 N N . PHE A 1 107 ? -12.888 -5.243 13.988 1.00 95.75 107 PHE A N 1
ATOM 801 C CA . PHE A 1 107 ? -13.665 -4.958 12.793 1.00 95.75 107 PHE A CA 1
ATOM 802 C C . PHE A 1 107 ? -13.018 -3.788 12.066 1.00 95.75 107 PHE A C 1
ATOM 804 O O . PHE A 1 107 ? -12.689 -2.769 12.666 1.00 95.75 107 PHE A O 1
ATOM 811 N N . GLY A 1 108 ? -12.827 -3.929 10.764 1.00 96.25 108 GLY A N 1
ATOM 812 C CA . GLY A 1 108 ? -12.249 -2.887 9.933 1.00 96.25 108 GLY A CA 1
ATOM 813 C C . GLY A 1 108 ? -12.902 -2.841 8.565 1.00 96.25 108 GLY A C 1
ATOM 814 O O . GLY A 1 108 ? -13.444 -3.838 8.087 1.00 96.25 108 GLY A O 1
ATOM 815 N N . LEU A 1 109 ? -12.835 -1.668 7.955 1.00 96.75 109 LEU A N 1
ATOM 816 C CA . LEU A 1 109 ? -13.242 -1.385 6.593 1.00 96.75 109 LEU A CA 1
ATOM 817 C C . LEU A 1 109 ? -12.113 -0.608 5.911 1.00 96.75 109 LEU A C 1
ATOM 819 O O . LEU A 1 109 ? -11.686 0.441 6.400 1.00 96.75 109 LEU A O 1
ATOM 823 N N . SER A 1 110 ? -11.648 -1.125 4.781 1.00 96.88 110 SER A N 1
ATOM 824 C CA . SER A 1 110 ? -10.815 -0.397 3.829 1.00 96.88 110 SER A CA 1
ATOM 825 C C . SER A 1 110 ? -11.727 0.320 2.839 1.00 96.88 110 SER A C 1
ATOM 827 O O . SER A 1 110 ? -12.623 -0.298 2.262 1.00 96.88 110 SER A O 1
ATOM 829 N N . VAL A 1 111 ? -11.530 1.623 2.674 1.00 96.56 111 VAL A N 1
ATOM 830 C CA . VAL A 1 111 ? -12.283 2.474 1.751 1.00 96.56 111 VAL A CA 1
ATOM 831 C C . VAL A 1 111 ? -11.382 2.781 0.550 1.00 96.56 111 VAL A C 1
ATOM 833 O O . VAL A 1 111 ? -10.264 3.254 0.772 1.00 96.56 111 VAL A O 1
ATOM 836 N N . PRO A 1 112 ? -11.840 2.557 -0.699 1.00 94.56 112 PRO A N 1
ATOM 837 C CA . PRO A 1 112 ? -11.015 2.686 -1.901 1.00 94.56 112 PRO A CA 1
ATOM 838 C C . PRO A 1 112 ? -10.788 4.153 -2.284 1.00 94.56 112 PRO A C 1
ATOM 840 O O . PRO A 1 112 ? -11.358 4.669 -3.242 1.00 94.56 112 PRO A O 1
ATOM 843 N N . THR A 1 113 ? -9.993 4.856 -1.484 1.00 93.31 113 THR A N 1
ATOM 844 C CA . THR A 1 113 ? -9.589 6.246 -1.727 1.00 93.31 113 THR A CA 1
ATOM 845 C C . THR A 1 113 ? -8.303 6.353 -2.532 1.00 93.31 113 THR A C 1
ATOM 847 O O . THR A 1 113 ? -7.994 7.442 -3.014 1.00 93.31 113 THR A O 1
ATOM 850 N N . GLY A 1 114 ? -7.535 5.265 -2.636 1.00 91.06 114 GLY A N 1
ATOM 851 C CA . GLY A 1 114 ? -6.298 5.257 -3.398 1.00 91.06 114 GLY A CA 1
ATOM 852 C C . GLY A 1 114 ? -6.550 5.303 -4.901 1.00 91.06 114 GLY A C 1
ATOM 853 O O . GLY A 1 114 ? -7.541 4.777 -5.406 1.00 91.06 114 GLY A O 1
ATOM 854 N N . ASP A 1 115 ? -5.625 5.926 -5.624 1.00 92.25 115 ASP A N 1
ATOM 855 C CA . ASP A 1 115 ? -5.696 6.011 -7.080 1.00 92.25 115 ASP A CA 1
ATOM 856 C C . ASP A 1 115 ? -5.475 4.636 -7.738 1.00 92.25 115 ASP A C 1
ATOM 858 O O . ASP A 1 115 ? -4.539 3.902 -7.404 1.00 92.25 115 ASP A O 1
ATOM 862 N N . ILE A 1 116 ? -6.345 4.303 -8.691 1.00 91.31 116 ILE A N 1
ATOM 863 C CA . ILE A 1 116 ? -6.304 3.064 -9.479 1.00 91.31 116 ILE A CA 1
ATOM 864 C C . ILE A 1 116 ? -5.924 3.303 -10.942 1.00 91.31 116 ILE A C 1
ATOM 866 O O . ILE A 1 116 ? -5.644 2.336 -11.653 1.00 91.31 116 ILE A O 1
ATOM 870 N N . ASP A 1 117 ? -5.883 4.560 -11.383 1.00 90.62 117 ASP A N 1
ATOM 871 C CA . ASP A 1 117 ? -5.552 4.964 -12.750 1.00 90.62 117 ASP A CA 1
ATOM 872 C C . ASP A 1 117 ? -4.184 5.650 -12.809 1.00 90.62 117 ASP A C 1
ATOM 874 O O . ASP A 1 117 ? -3.951 6.579 -13.586 1.00 90.62 117 ASP A O 1
ATOM 878 N N . THR A 1 118 ? -3.256 5.149 -11.994 1.00 90.25 118 THR A N 1
ATOM 879 C CA . THR A 1 118 ? -1.918 5.706 -11.841 1.00 90.25 118 THR A CA 1
ATOM 880 C C . THR A 1 118 ? -1.143 5.637 -13.149 1.00 90.25 118 THR A C 1
ATOM 882 O O . THR A 1 118 ? -1.039 4.581 -13.781 1.00 90.25 118 THR A O 1
ATOM 885 N N . ARG A 1 119 ? -0.591 6.775 -13.567 1.00 91.12 119 ARG A N 1
ATOM 886 C CA . ARG A 1 119 ? 0.085 6.939 -14.855 1.00 91.12 119 ARG A CA 1
ATOM 887 C C . ARG A 1 119 ? 1.483 7.502 -14.683 1.00 91.12 119 ARG A C 1
ATOM 889 O O . ARG A 1 119 ? 1.729 8.301 -13.787 1.00 91.12 119 ARG A O 1
ATOM 896 N N . ASP A 1 120 ? 2.370 7.11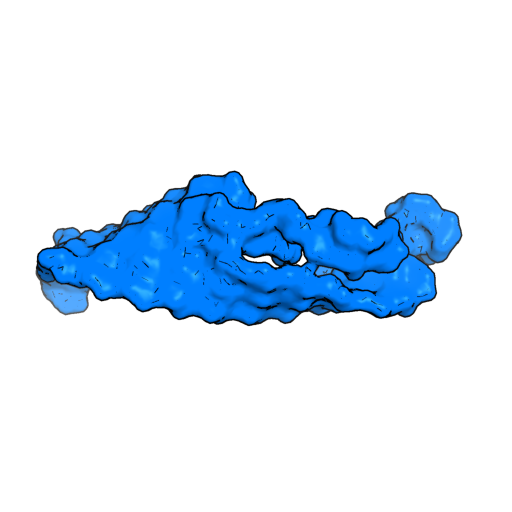6 -15.591 1.00 91.00 120 ASP A N 1
ATOM 897 C CA . ASP A 1 120 ? 3.726 7.656 -15.683 1.00 91.00 120 ASP A CA 1
ATOM 898 C C . ASP A 1 120 ? 4.187 7.693 -17.148 1.00 91.00 120 ASP A C 1
ATOM 900 O O . ASP A 1 120 ? 3.558 7.134 -18.055 1.00 91.00 120 ASP A O 1
ATOM 904 N N . THR A 1 121 ? 5.300 8.366 -17.405 1.00 88.12 121 THR A N 1
ATOM 905 C CA . THR A 1 121 ? 5.969 8.324 -18.702 1.00 88.12 121 THR A CA 1
ATOM 906 C C . THR A 1 121 ? 6.739 7.018 -18.829 1.00 88.12 121 THR A C 1
ATOM 908 O O . THR A 1 121 ? 7.626 6.720 -18.034 1.00 88.12 121 THR A O 1
ATOM 911 N N . THR A 1 122 ? 6.421 6.240 -19.860 1.00 87.31 122 THR A N 1
ATOM 912 C CA . THR A 1 122 ? 7.121 4.988 -20.164 1.00 87.31 122 THR A CA 1
ATOM 913 C C . THR A 1 122 ? 7.736 5.062 -21.560 1.00 87.31 122 THR A C 1
ATOM 915 O O . THR A 1 122 ? 7.313 5.889 -22.372 1.00 87.31 122 THR A O 1
ATOM 918 N N . PRO A 1 123 ? 8.682 4.170 -21.905 1.00 83.88 123 PRO A N 1
ATOM 919 C CA . PRO A 1 123 ? 9.187 4.064 -23.274 1.00 83.88 123 PRO A CA 1
ATOM 920 C C . PRO A 1 123 ? 8.106 3.775 -24.330 1.00 83.88 123 PRO A C 1
ATOM 922 O O . PRO A 1 123 ? 8.366 3.942 -25.516 1.00 83.88 123 PRO A O 1
ATOM 925 N N . MET A 1 124 ? 6.906 3.343 -23.920 1.00 80.50 124 MET A N 1
ATOM 926 C CA . MET A 1 124 ? 5.776 3.092 -24.820 1.00 80.50 124 MET A CA 1
ATOM 927 C C . MET A 1 124 ? 4.890 4.324 -25.053 1.00 80.50 124 MET A C 1
ATOM 929 O O . MET A 1 124 ? 4.064 4.311 -25.962 1.00 80.50 124 MET A O 1
ATOM 933 N N . GLY A 1 125 ? 5.054 5.391 -24.264 1.00 86.81 125 GLY A N 1
ATOM 934 C CA . GLY A 1 125 ? 4.293 6.626 -24.417 1.00 86.81 125 GLY A CA 1
ATOM 935 C C . GLY A 1 125 ? 4.277 7.499 -23.164 1.00 86.81 125 GLY A C 1
ATOM 936 O O . GLY A 1 125 ? 4.422 7.028 -22.030 1.00 86.81 125 GLY A O 1
ATOM 937 N N . ALA A 1 126 ? 4.043 8.794 -23.373 1.00 84.62 126 ALA A N 1
ATOM 938 C CA . ALA A 1 126 ? 3.765 9.723 -22.286 1.00 84.62 126 ALA A CA 1
ATOM 939 C C . ALA A 1 126 ? 2.411 9.389 -21.636 1.00 84.62 126 ALA A C 1
ATOM 941 O O . ALA A 1 126 ? 1.452 9.061 -22.334 1.00 84.62 126 ALA A O 1
ATOM 942 N N . ASN A 1 127 ? 2.329 9.500 -20.306 1.00 88.12 127 ASN A N 1
ATOM 943 C CA . ASN A 1 127 ? 1.092 9.303 -19.540 1.00 88.12 127 ASN A CA 1
ATOM 944 C C . ASN A 1 127 ? 0.451 7.903 -19.706 1.00 88.12 127 ASN A C 1
ATOM 946 O O . ASN A 1 127 ? -0.772 7.760 -19.832 1.00 88.12 127 ASN A O 1
ATOM 950 N N . SER A 1 128 ? 1.287 6.866 -19.722 1.00 89.88 128 SER A N 1
ATOM 951 C CA . SER A 1 128 ? 0.867 5.467 -19.830 1.00 89.88 128 SER A CA 1
ATOM 952 C C . SER A 1 128 ? 0.328 4.956 -18.495 1.00 89.88 128 SER A C 1
ATOM 954 O O . SER A 1 128 ? 0.900 5.246 -17.447 1.00 89.88 128 SER A O 1
ATOM 956 N N . LEU A 1 129 ? -0.753 4.172 -18.535 1.00 90.94 129 LEU A N 1
ATOM 957 C CA . LEU A 1 129 ? -1.310 3.519 -17.348 1.00 90.94 129 LEU A CA 1
ATOM 958 C C . LEU A 1 129 ? -0.313 2.496 -16.796 1.00 90.94 129 LEU A C 1
ATOM 960 O O . LEU A 1 129 ? 0.179 1.643 -17.538 1.00 90.94 129 LEU A O 1
ATOM 964 N N . LEU A 1 130 ? -0.025 2.580 -15.500 1.00 92.50 130 LEU A N 1
ATOM 965 C CA . LEU A 1 130 ? 0.913 1.684 -14.845 1.00 92.50 130 LEU A CA 1
ATOM 966 C C . LEU A 1 130 ? 0.293 0.303 -14.556 1.00 92.50 130 LEU A C 1
ATOM 968 O O . LEU A 1 130 ? -0.928 0.174 -14.398 1.00 92.50 130 LEU A O 1
ATOM 972 N N . PRO A 1 131 ? 1.128 -0.750 -14.458 1.00 89.31 131 PRO A N 1
ATOM 973 C CA . PRO A 1 131 ? 0.682 -2.093 -14.094 1.00 89.31 131 PRO A CA 1
ATOM 974 C C . PRO A 1 131 ? -0.025 -2.143 -12.733 1.00 89.31 131 PRO A C 1
ATOM 976 O O . PRO A 1 131 ? 0.249 -1.330 -11.856 1.00 89.31 131 PRO A O 1
ATOM 979 N N . TYR A 1 132 ? -0.868 -3.155 -12.508 1.00 91.25 132 TYR A N 1
ATOM 980 C CA . TYR A 1 132 ? -1.633 -3.308 -11.260 1.00 91.25 132 TYR A CA 1
ATOM 981 C C . TYR A 1 132 ? -0.820 -3.175 -9.958 1.00 91.25 132 TYR A C 1
ATOM 983 O O . TYR A 1 132 ? -1.293 -2.473 -9.068 1.00 91.25 132 TYR A O 1
ATOM 991 N N . PRO A 1 133 ? 0.395 -3.751 -9.818 1.00 90.62 133 PRO A N 1
ATOM 992 C CA . PRO A 1 133 ? 1.188 -3.582 -8.597 1.00 90.62 133 PRO A CA 1
ATOM 993 C C . PRO A 1 133 ? 1.601 -2.134 -8.305 1.00 90.62 133 PRO A C 1
ATOM 995 O O . PRO A 1 133 ? 1.977 -1.835 -7.181 1.00 90.62 133 PRO A O 1
ATOM 998 N N . MET A 1 134 ? 1.569 -1.255 -9.310 1.00 93.81 134 MET A N 1
ATOM 999 C CA . MET A 1 134 ? 1.933 0.160 -9.202 1.00 93.81 134 MET A CA 1
ATOM 1000 C C . MET A 1 134 ? 0.735 1.072 -8.893 1.00 93.81 134 MET A C 1
ATOM 1002 O O . MET A 1 134 ? 0.915 2.285 -8.813 1.00 93.81 134 MET A O 1
ATOM 1006 N N . ARG A 1 135 ? -0.474 0.521 -8.735 1.00 94.19 135 ARG A N 1
ATOM 1007 C CA . ARG A 1 135 ? -1.661 1.283 -8.326 1.00 94.19 135 ARG A CA 1
ATOM 1008 C C . ARG A 1 135 ? -1.639 1.520 -6.819 1.00 94.19 135 ARG A C 1
ATOM 1010 O O . ARG A 1 135 ? -1.198 0.662 -6.056 1.00 94.19 135 ARG A O 1
ATOM 1017 N N . LEU A 1 136 ? -2.102 2.691 -6.398 1.00 93.38 136 LEU A N 1
ATOM 1018 C CA . LEU A 1 136 ? -2.057 3.126 -4.999 1.00 93.38 136 LEU A CA 1
ATOM 1019 C C . LEU A 1 136 ? -3.259 2.622 -4.189 1.00 93.38 136 LEU A C 1
ATOM 1021 O O . LEU A 1 136 ? -3.140 2.439 -2.976 1.00 93.38 136 LEU A O 1
ATOM 1025 N N . GLY A 1 137 ? -4.397 2.397 -4.849 1.00 90.69 137 GLY A N 1
ATOM 1026 C CA . GLY A 1 137 ? -5.610 1.833 -4.256 1.00 90.69 137 GLY A CA 1
ATOM 1027 C C . GLY A 1 137 ? -5.966 0.445 -4.784 1.00 90.69 137 GLY A C 1
ATOM 1028 O O . GLY A 1 137 ? -5.523 0.026 -5.856 1.00 90.69 137 GLY A O 1
ATOM 1029 N N . SER A 1 138 ? -6.806 -0.262 -4.029 1.00 89.44 138 SER A N 1
ATOM 1030 C CA . SER A 1 138 ? -7.416 -1.535 -4.442 1.00 89.44 138 SER A CA 1
ATOM 1031 C C . SER A 1 138 ? -8.578 -1.342 -5.421 1.00 89.44 138 SER A C 1
ATOM 1033 O O . SER A 1 138 ? -8.818 -2.192 -6.277 1.00 89.44 138 SER A O 1
ATOM 1035 N N . GLY A 1 139 ? -9.302 -0.223 -5.300 1.00 91.50 139 GLY A N 1
ATOM 1036 C CA . GLY A 1 139 ? -10.558 0.014 -6.013 1.00 91.50 139 GLY A CA 1
ATOM 1037 C C . GLY A 1 139 ? -11.763 -0.742 -5.438 1.00 91.50 139 GLY A C 1
ATOM 1038 O O . GLY A 1 139 ? -12.834 -0.709 -6.043 1.00 91.50 139 GLY A O 1
ATOM 1039 N N . THR A 1 140 ? -11.622 -1.409 -4.286 1.00 93.31 140 THR A N 1
ATOM 1040 C CA . THR A 1 140 ? -12.696 -2.164 -3.624 1.00 93.31 140 THR A CA 1
ATOM 1041 C C . THR A 1 140 ? -12.880 -1.761 -2.165 1.00 93.31 140 THR A C 1
ATOM 1043 O O . THR A 1 140 ? -11.998 -1.201 -1.521 1.00 93.31 140 THR A O 1
ATOM 1046 N N . TYR A 1 141 ? -14.071 -2.035 -1.634 1.00 95.94 141 TYR A N 1
ATOM 1047 C CA . TYR A 1 141 ? -14.292 -2.006 -0.194 1.00 95.94 141 TYR A CA 1
ATOM 1048 C C . TYR A 1 141 ? -13.893 -3.354 0.395 1.00 95.94 141 TYR A C 1
ATOM 1050 O O . TYR A 1 141 ? -14.477 -4.374 0.023 1.00 95.94 141 TYR A O 1
ATOM 1058 N N . ASP A 1 142 ? -12.970 -3.343 1.355 1.00 95.56 142 ASP A N 1
ATOM 1059 C CA . ASP A 1 142 ? -12.493 -4.572 1.990 1.00 95.56 142 ASP A CA 1
ATOM 1060 C C . ASP A 1 142 ? -12.919 -4.613 3.455 1.00 95.56 142 ASP A C 1
ATOM 1062 O O . ASP A 1 142 ? -12.627 -3.699 4.229 1.00 95.56 142 ASP A O 1
ATOM 1066 N N . ILE A 1 143 ? -13.590 -5.690 3.858 1.00 96.06 143 ILE A N 1
ATOM 1067 C CA . ILE A 1 143 ? -13.934 -5.936 5.261 1.00 96.06 143 ILE A CA 1
ATOM 1068 C C . ILE A 1 143 ? -12.819 -6.727 5.948 1.00 96.06 143 ILE A C 1
ATOM 1070 O O . ILE A 1 143 ? -12.289 -7.691 5.400 1.00 96.06 143 ILE A O 1
ATOM 1074 N N . MET A 1 144 ? -12.470 -6.329 7.169 1.00 94.81 144 MET A N 1
ATOM 1075 C CA . MET A 1 144 ? -11.347 -6.885 7.929 1.00 94.81 144 MET A CA 1
ATOM 1076 C C . MET A 1 144 ? -11.813 -7.364 9.316 1.00 94.81 144 MET A C 1
ATOM 1078 O O . MET A 1 144 ? -11.559 -6.684 10.315 1.00 94.81 144 MET A O 1
ATOM 1082 N N . PRO A 1 145 ? -12.541 -8.494 9.410 1.00 95.62 145 PRO A N 1
ATOM 1083 C CA . PRO A 1 145 ? -12.881 -9.100 10.692 1.00 95.62 145 PRO A CA 1
ATOM 1084 C C . PRO A 1 145 ? -11.675 -9.847 11.277 1.00 95.62 145 PRO A C 1
ATOM 1086 O O . PRO A 1 145 ? -10.907 -10.478 10.551 1.00 95.62 145 PRO A O 1
ATOM 1089 N N . GLY A 1 146 ? -11.524 -9.830 12.598 1.00 95.56 146 GLY A N 1
ATOM 1090 C CA . GLY A 1 146 ? -10.483 -10.599 13.276 1.00 95.56 146 GLY A CA 1
ATOM 1091 C C . GLY A 1 146 ? -10.798 -10.843 14.743 1.00 95.56 146 GLY A C 1
ATOM 1092 O O . GLY A 1 146 ? -11.611 -10.143 15.338 1.00 95.56 146 GLY A O 1
ATOM 1093 N N . VAL A 1 147 ? -10.134 -11.829 15.336 1.00 94.56 147 VAL A N 1
ATOM 1094 C CA . VAL A 1 147 ? -10.183 -12.098 16.777 1.00 94.56 147 VAL A CA 1
ATOM 1095 C C . VAL A 1 147 ? -8.754 -12.324 17.251 1.00 94.56 147 VAL A C 1
ATOM 1097 O O . VAL A 1 147 ? -8.000 -13.030 16.581 1.00 94.56 147 VAL A O 1
ATOM 1100 N N . THR A 1 148 ? -8.378 -11.685 18.355 1.00 89.44 148 THR A N 1
ATOM 1101 C CA . THR A 1 148 ? -7.032 -11.742 18.954 1.00 89.44 148 THR A CA 1
ATOM 1102 C C . THR A 1 148 ? -7.108 -11.882 20.457 1.00 89.44 148 THR A C 1
ATOM 1104 O O . THR A 1 148 ? -7.998 -11.215 21.039 1.00 89.44 148 THR A O 1
#

pLDDT: mean 90.28, std 8.54, range [57.66, 97.62]